Protein AF-A0A6L3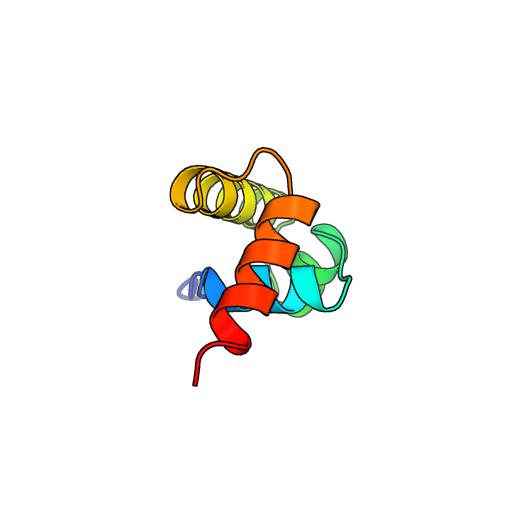AEH4-F1 (afdb_monomer)

Secondary structure (DSSP, 8-state):
-----PPPHHHHHHHHHTT--HHHHHHHHT--HHHHHHHHHHHHHHHT-SSHHHHHHHHHHHHS--

Radius of gyration: 11.97 Å; Cα contacts (8 Å, |Δi|>4): 54; chains: 1; bounding box: 25×35×31 Å

pLDDT: mean 85.63, std 14.9, range [40.03, 96.5]

Nearest PDB structures (foldseek):
  7ve5-assembly1_B  TM=9.922E-01  e=3.022E-03  Staphylococcus aureus
  4wsz-assembly1_B  TM=1.001E+00  e=3.813E-03  unclassified
  4wul-assembly1_A  TM=9.921E-01  e=3.203E-03  unclassified
  4wul-assembly1_B  TM=8.965E-01  e=4.042E-03  unclassified
  3qp6-assembly1_A-2  TM=8.871E-01  e=5.100E-03  Chromobacterium violaceum

Structure (mmCIF, N/CA/C/O backbone):
data_AF-A0A6L3AEH4-F1
#
_entry.id   AF-A0A6L3AEH4-F1
#
loop_
_atom_site.group_PDB
_atom_site.id
_atom_site.type_symbol
_atom_site.label_atom_id
_atom_site.label_alt_id
_atom_site.label_comp_id
_atom_site.label_asym_id
_atom_site.label_entity_id
_atom_site.label_seq_id
_atom_site.pdbx_PDB_ins_code
_atom_site.Cartn_x
_atom_site.Cartn_y
_atom_site.Cartn_z
_atom_site.occupancy
_atom_site.B_iso_or_equiv
_atom_site.auth_seq_id
_atom_site.auth_comp_id
_atom_site.auth_asym_id
_atom_site.auth_atom_id
_atom_site.pdbx_PDB_model_num
ATOM 1 N N . MET A 1 1 ? -2.698 17.464 19.542 1.00 40.03 1 MET A N 1
ATOM 2 C CA . MET A 1 1 ? -2.615 17.224 18.082 1.00 40.03 1 MET A CA 1
ATOM 3 C C . MET A 1 1 ? -1.603 16.110 17.874 1.00 40.03 1 MET A C 1
ATOM 5 O O . MET A 1 1 ? -0.433 16.324 18.141 1.00 40.03 1 MET A O 1
ATOM 9 N N . SER A 1 2 ? -2.088 14.897 17.596 1.00 43.28 2 SER A N 1
ATOM 10 C CA . SER A 1 2 ? -1.322 13.650 17.726 1.00 43.28 2 SER A CA 1
ATOM 11 C C . SER A 1 2 ? -0.193 13.557 16.698 1.00 43.28 2 SER A C 1
ATOM 13 O O . SER A 1 2 ? -0.403 13.783 15.506 1.00 43.28 2 SER A O 1
ATOM 15 N N . GLU A 1 3 ? 0.998 13.233 17.193 1.00 42.72 3 GLU A N 1
ATOM 16 C CA . GLU A 1 3 ? 2.203 12.933 16.434 1.00 42.72 3 GLU A CA 1
ATOM 17 C C . GLU A 1 3 ? 1.907 11.802 15.436 1.00 42.72 3 GLU A C 1
ATOM 19 O O . GLU A 1 3 ? 1.679 10.645 15.791 1.00 42.72 3 GLU A O 1
ATOM 24 N N . TYR A 1 4 ? 1.817 12.184 14.163 1.00 50.09 4 TYR A N 1
ATOM 25 C CA . TYR A 1 4 ? 1.440 11.340 13.038 1.00 50.09 4 TYR A CA 1
ATOM 26 C C . TYR A 1 4 ? 2.538 10.299 12.803 1.00 50.09 4 TYR A C 1
ATOM 28 O O . TYR A 1 4 ? 3.454 10.510 12.003 1.00 50.09 4 TYR A O 1
ATOM 36 N N . SER A 1 5 ? 2.460 9.174 13.515 1.00 51.47 5 SER A N 1
ATOM 37 C CA . SER A 1 5 ? 3.249 7.977 13.238 1.00 51.47 5 SER A CA 1
ATOM 38 C C . SER A 1 5 ? 2.929 7.532 11.811 1.00 51.47 5 SER A C 1
ATOM 40 O O . SER A 1 5 ? 1.955 6.822 11.558 1.00 51.47 5 SER A O 1
ATOM 42 N N . ARG A 1 6 ? 3.694 8.043 10.834 1.00 60.34 6 ARG A N 1
ATOM 43 C CA . ARG A 1 6 ? 3.561 7.666 9.424 1.00 60.34 6 ARG A CA 1
ATOM 44 C C . ARG A 1 6 ? 3.634 6.144 9.398 1.00 60.34 6 ARG A C 1
ATOM 46 O O . ARG A 1 6 ? 4.665 5.605 9.810 1.00 60.34 6 ARG A O 1
ATOM 53 N N . PRO A 1 7 ? 2.594 5.433 8.936 1.00 63.34 7 PRO A N 1
ATOM 54 C CA . PRO A 1 7 ? 2.652 3.984 8.910 1.00 63.34 7 PRO A CA 1
ATOM 55 C C . PRO A 1 7 ? 3.896 3.575 8.127 1.00 63.34 7 PRO A C 1
ATOM 57 O O . PRO A 1 7 ? 4.196 4.119 7.056 1.00 63.34 7 PRO A O 1
ATOM 60 N N . ALA A 1 8 ? 4.647 2.616 8.660 1.00 77.06 8 ALA A N 1
ATOM 61 C CA . ALA A 1 8 ? 5.775 2.080 7.924 1.00 77.06 8 ALA A CA 1
ATOM 62 C C . ALA A 1 8 ? 5.261 1.607 6.556 1.00 77.06 8 ALA A C 1
ATOM 64 O O . ALA A 1 8 ? 4.292 0.851 6.491 1.00 77.06 8 ALA A O 1
ATOM 65 N N . LYS A 1 9 ? 5.904 2.027 5.457 1.00 83.50 9 LYS A N 1
ATOM 66 C CA . LYS A 1 9 ? 5.553 1.621 4.078 1.00 83.50 9 LYS A CA 1
ATOM 67 C C . LYS A 1 9 ? 5.346 0.100 3.953 1.00 83.50 9 LYS A C 1
ATOM 69 O O . LYS A 1 9 ? 4.493 -0.351 3.199 1.00 83.50 9 LYS A O 1
ATOM 74 N N . LYS A 1 10 ? 6.078 -0.680 4.762 1.00 85.94 10 LYS A N 1
ATOM 75 C CA . LYS A 1 10 ? 5.924 -2.135 4.918 1.00 85.94 10 LYS A CA 1
ATOM 76 C C . LYS A 1 10 ? 4.509 -2.562 5.331 1.00 85.94 10 LYS A C 1
ATOM 78 O O . LYS A 1 10 ? 4.017 -3.554 4.817 1.00 85.94 10 LYS A O 1
ATOM 83 N N . LYS A 1 11 ? 3.853 -1.828 6.233 1.00 91.19 11 LYS A N 1
ATOM 84 C CA . LYS A 1 11 ? 2.512 -2.143 6.746 1.00 91.19 11 LYS A CA 1
ATOM 85 C C . LYS A 1 11 ? 1.431 -1.877 5.699 1.00 91.19 11 LYS A C 1
ATOM 87 O O . LYS A 1 11 ? 0.555 -2.710 5.519 1.00 91.19 11 LYS A O 1
ATOM 92 N N . ILE A 1 12 ? 1.550 -0.776 4.951 1.00 92.81 12 ILE A N 1
ATOM 93 C CA . ILE A 1 12 ? 0.689 -0.505 3.786 1.00 92.81 12 ILE A CA 1
ATOM 94 C C . ILE A 1 12 ? 0.859 -1.602 2.732 1.00 92.81 12 ILE A C 1
ATOM 96 O O . ILE A 1 12 ? -0.135 -2.116 2.234 1.00 92.81 12 ILE A O 1
ATOM 100 N N . LEU A 1 13 ? 2.100 -1.989 2.423 1.00 91.75 13 LEU A N 1
ATOM 101 C CA . LEU A 1 13 ? 2.371 -3.038 1.441 1.00 91.75 13 LEU A CA 1
ATOM 102 C C . LEU A 1 13 ? 1.877 -4.423 1.898 1.00 91.75 13 LEU A C 1
ATOM 104 O O . LEU A 1 13 ? 1.324 -5.149 1.083 1.00 91.75 13 LEU A O 1
ATOM 108 N N . SER A 1 14 ? 2.006 -4.758 3.189 1.00 93.00 14 SER A N 1
ATOM 109 C CA . SER A 1 14 ? 1.467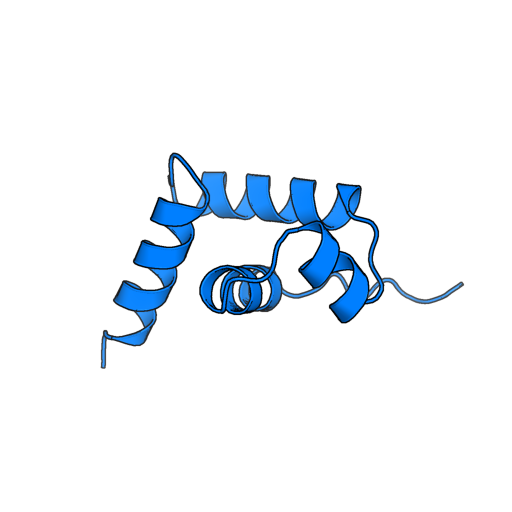 -5.999 3.777 1.00 93.00 14 SER A CA 1
ATOM 110 C C . SER A 1 14 ? -0.049 -6.069 3.636 1.00 93.00 14 SER A C 1
ATOM 112 O O . SER A 1 14 ? -0.565 -7.011 3.052 1.00 93.00 14 SER A O 1
ATOM 114 N N . LEU A 1 15 ? -0.762 -5.029 4.077 1.00 93.69 15 LEU A N 1
ATOM 115 C CA . LEU A 1 15 ? -2.221 -4.979 3.958 1.00 93.69 15 LEU A CA 1
ATOM 116 C C . LEU A 1 15 ? -2.667 -4.966 2.489 1.00 93.69 15 LEU A C 1
ATOM 118 O O . LEU A 1 15 ? -3.693 -5.532 2.128 1.00 93.69 15 LEU A O 1
ATOM 122 N N . ALA A 1 16 ? -1.885 -4.336 1.609 1.00 93.44 16 ALA A N 1
ATOM 123 C CA . ALA A 1 16 ? -2.162 -4.383 0.182 1.00 93.44 16 ALA A CA 1
ATOM 124 C C . ALA A 1 16 ? -2.011 -5.799 -0.393 1.00 93.44 16 ALA A C 1
ATOM 126 O O . ALA A 1 16 ? -2.800 -6.164 -1.268 1.00 93.44 16 ALA A O 1
ATOM 127 N N . ALA A 1 17 ? -1.036 -6.570 0.100 1.00 93.00 17 ALA A N 1
ATOM 128 C CA . ALA A 1 17 ? -0.834 -7.972 -0.248 1.00 93.00 17 ALA A CA 1
ATOM 129 C C . ALA A 1 17 ? -1.948 -8.869 0.311 1.00 93.00 17 ALA A C 1
ATOM 131 O O . ALA A 1 17 ? -2.444 -9.732 -0.398 1.00 93.00 17 ALA A O 1
ATOM 132 N N . GLU A 1 18 ? -2.443 -8.576 1.515 1.00 93.38 18 GLU A N 1
ATOM 133 C CA . GLU A 1 18 ? -3.620 -9.221 2.123 1.00 93.38 18 GLU A CA 1
ATOM 134 C C . GLU A 1 18 ? -4.952 -8.896 1.405 1.00 93.38 18 GLU A C 1
ATOM 136 O O . GLU A 1 18 ? -5.999 -9.419 1.779 1.00 93.38 18 GLU A O 1
ATOM 141 N N . GLY A 1 19 ? -4.938 -8.045 0.371 1.00 93.75 19 GLY A N 1
ATOM 142 C CA . GLY A 1 19 ? -6.109 -7.723 -0.454 1.00 93.75 19 GLY A CA 1
ATOM 143 C C . GLY A 1 19 ? -6.865 -6.448 -0.057 1.00 93.75 19 GLY A C 1
ATOM 144 O O . GLY A 1 19 ? -7.842 -6.088 -0.714 1.00 93.75 19 GLY A O 1
ATOM 145 N N . HIS A 1 20 ? -6.424 -5.690 0.955 1.00 96.00 20 HIS A N 1
ATOM 146 C CA . HIS A 1 20 ? -7.143 -4.485 1.404 1.00 96.00 20 HIS A CA 1
ATOM 147 C C . HIS A 1 20 ? -7.033 -3.330 0.409 1.00 96.00 20 HIS A C 1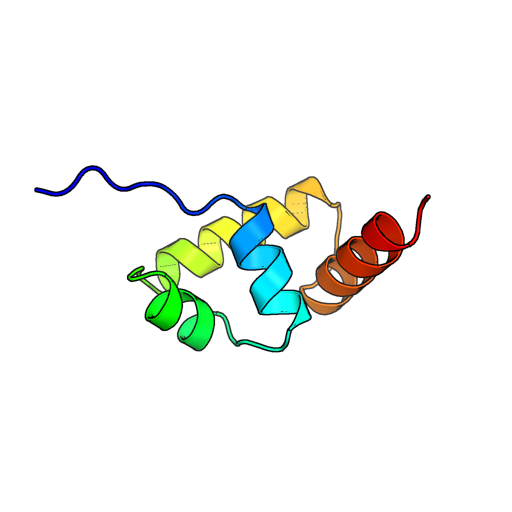
ATOM 149 O O . HIS A 1 20 ? -5.938 -2.918 0.034 1.00 96.00 20 HIS A O 1
ATOM 155 N N . THR A 1 21 ? -8.144 -2.707 0.017 1.00 95.12 21 THR A N 1
ATOM 156 C CA . THR A 1 21 ? -8.116 -1.480 -0.805 1.00 95.12 21 THR A CA 1
ATOM 157 C C . THR A 1 21 ? -7.425 -0.325 -0.069 1.00 95.12 21 THR A C 1
ATOM 159 O O . THR A 1 21 ? -7.350 -0.328 1.156 1.00 95.12 21 THR A O 1
ATOM 162 N N . ASN A 1 22 ? -6.961 0.714 -0.777 1.00 93.69 22 ASN A N 1
ATOM 163 C CA . ASN A 1 22 ? -6.341 1.879 -0.118 1.00 93.69 22 ASN A CA 1
ATOM 164 C C . ASN A 1 22 ? -7.298 2.546 0.888 1.00 93.69 22 ASN A C 1
ATOM 166 O O . ASN A 1 22 ? -6.855 3.019 1.931 1.00 93.69 22 ASN A O 1
ATOM 170 N N . LYS A 1 23 ? -8.613 2.498 0.624 1.00 95.00 23 LYS A N 1
ATOM 171 C CA . LYS A 1 23 ? -9.656 2.908 1.574 1.00 95.00 23 LYS A CA 1
ATOM 172 C C . LYS A 1 23 ? -9.692 2.010 2.815 1.00 95.00 23 LYS A C 1
ATOM 174 O O . LYS A 1 23 ? -9.699 2.526 3.926 1.00 95.00 23 LYS A O 1
ATOM 179 N N . GLY A 1 24 ? -9.665 0.687 2.648 1.00 96.50 24 GLY A N 1
ATOM 180 C CA . GLY A 1 24 ? -9.614 -0.255 3.773 1.00 96.50 24 GLY A CA 1
ATOM 181 C C . GLY A 1 24 ? -8.341 -0.115 4.614 1.00 96.50 24 GLY A C 1
ATOM 182 O O . GLY A 1 24 ? -8.400 -0.130 5.841 1.00 96.50 24 GLY A O 1
ATOM 183 N N . ILE A 1 25 ? -7.197 0.102 3.962 1.00 95.12 25 ILE A N 1
ATOM 184 C CA . ILE A 1 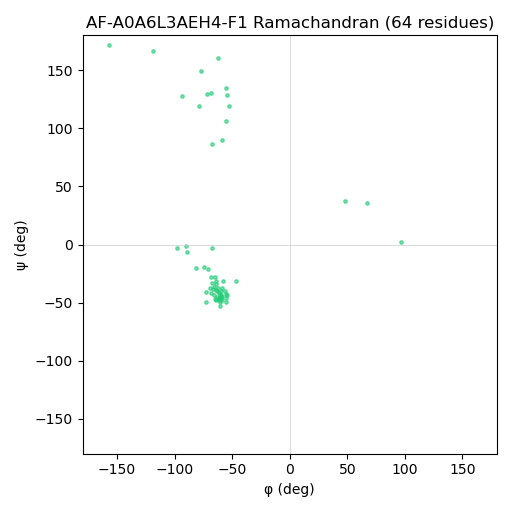25 ? -5.912 0.372 4.620 1.00 95.12 25 ILE A CA 1
ATOM 185 C C . ILE A 1 25 ? -5.981 1.678 5.416 1.00 95.12 25 ILE A C 1
ATOM 187 O O . ILE A 1 25 ? -5.550 1.714 6.565 1.00 95.12 25 ILE A O 1
ATOM 191 N N . ALA A 1 26 ? -6.540 2.737 4.826 1.00 93.94 26 ALA A N 1
ATOM 192 C CA . ALA A 1 26 ? -6.707 4.032 5.477 1.00 93.94 26 ALA A CA 1
ATOM 193 C C . ALA A 1 26 ? -7.547 3.911 6.755 1.00 93.94 26 ALA A C 1
ATOM 195 O O . ALA A 1 26 ? -7.104 4.345 7.815 1.00 93.94 26 ALA A O 1
ATOM 196 N N . LEU A 1 27 ? -8.688 3.219 6.678 1.00 94.62 27 LEU A N 1
ATOM 197 C CA . LEU A 1 27 ? -9.538 2.941 7.838 1.00 94.62 27 LEU A CA 1
ATOM 198 C C . LEU A 1 27 ? -8.789 2.153 8.921 1.00 94.62 27 LEU A C 1
ATOM 200 O O . LEU A 1 27 ? -8.819 2.529 10.088 1.00 94.62 27 LEU A O 1
ATOM 204 N N . ARG A 1 28 ? -8.065 1.096 8.537 1.00 93.19 28 ARG A N 1
ATOM 205 C CA . ARG A 1 28 ? -7.352 0.228 9.488 1.00 93.19 28 ARG A CA 1
ATOM 206 C C . ARG A 1 28 ? -6.169 0.911 10.173 1.00 93.19 28 ARG A C 1
ATOM 208 O O . ARG A 1 28 ? -5.795 0.521 11.275 1.00 93.19 28 ARG A O 1
ATOM 215 N N . LEU A 1 29 ? -5.555 1.887 9.510 1.00 90.81 29 LEU A N 1
ATOM 216 C CA . LEU A 1 29 ? -4.404 2.623 10.030 1.00 90.81 29 LEU A CA 1
ATOM 217 C C . LEU A 1 29 ? -4.784 3.973 10.658 1.00 90.81 29 LEU A C 1
ATOM 219 O O . LEU A 1 29 ? -3.895 4.649 11.165 1.00 90.81 29 LEU A O 1
ATOM 223 N N . GLY A 1 30 ? -6.062 4.374 10.624 1.00 91.75 30 GLY A N 1
ATOM 224 C CA . GLY A 1 30 ? -6.504 5.685 11.113 1.00 91.75 30 GLY A CA 1
ATOM 225 C C . GLY A 1 30 ? -5.977 6.853 10.271 1.00 91.75 30 GLY A C 1
ATOM 226 O O . GLY A 1 30 ? -5.630 7.903 10.805 1.00 91.75 30 GLY A O 1
ATOM 227 N N . LEU A 1 31 ? -5.861 6.662 8.955 1.00 89.69 31 LEU A N 1
ATOM 228 C CA . LEU A 1 31 ? -5.276 7.628 8.021 1.00 89.69 31 LEU A 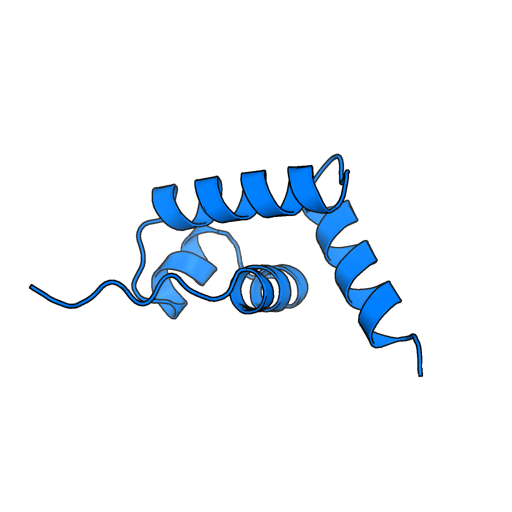CA 1
ATOM 229 C C . LEU A 1 31 ? -6.288 8.082 6.978 1.00 89.69 31 LEU A C 1
ATOM 231 O O . LEU A 1 31 ? -7.323 7.458 6.764 1.00 89.69 31 LEU A O 1
ATOM 235 N N . SER A 1 32 ? -5.941 9.149 6.259 1.00 92.88 32 SER A N 1
ATOM 236 C CA . SER A 1 32 ? -6.684 9.538 5.066 1.00 92.88 32 SER A CA 1
ATOM 237 C C . SER A 1 32 ? -6.328 8.630 3.882 1.00 92.88 32 SER A C 1
ATOM 239 O O . SER A 1 32 ? -5.188 8.170 3.744 1.00 92.88 32 SER A O 1
ATOM 241 N N . VAL A 1 33 ? -7.290 8.414 2.981 1.00 94.06 33 VAL A N 1
ATOM 242 C CA . VAL A 1 33 ? -7.054 7.687 1.721 1.00 94.06 33 VAL A CA 1
ATOM 243 C C . VAL A 1 33 ? -5.977 8.382 0.884 1.00 94.06 33 VAL A C 1
ATOM 245 O O . VAL A 1 33 ? -5.124 7.711 0.311 1.00 94.06 33 VAL A O 1
ATOM 248 N N . HIS A 1 34 ? -5.960 9.718 0.879 1.00 92.81 34 HIS A N 1
ATOM 249 C CA . HIS A 1 34 ? -4.939 10.516 0.200 1.00 92.81 34 HIS A CA 1
ATOM 250 C C . HIS A 1 34 ? -3.526 10.202 0.719 1.00 92.81 34 HIS A C 1
ATOM 252 O O . HIS A 1 34 ? -2.614 9.954 -0.070 1.00 92.81 34 HIS A O 1
ATOM 258 N N . THR A 1 35 ? -3.356 10.105 2.041 1.00 91.50 35 THR A N 1
ATOM 259 C CA . THR A 1 35 ? -2.075 9.724 2.653 1.00 91.50 35 THR A CA 1
ATOM 260 C C . THR A 1 35 ? -1.649 8.324 2.203 1.00 91.50 35 THR A C 1
ATOM 262 O O . THR A 1 35 ? -0.497 8.120 1.816 1.00 91.50 35 THR A O 1
ATOM 265 N N . VAL A 1 36 ? -2.567 7.349 2.219 1.00 93.44 36 VAL A N 1
ATOM 266 C CA . VAL A 1 36 ? -2.270 5.974 1.779 1.00 93.44 36 VAL A CA 1
ATOM 267 C C . VAL A 1 36 ? -1.908 5.926 0.294 1.00 93.44 36 VAL A C 1
ATOM 269 O O . VAL A 1 36 ? -0.960 5.226 -0.062 1.00 93.44 36 VAL A O 1
ATOM 272 N N . ASN A 1 37 ? -2.585 6.700 -0.558 1.00 93.44 37 ASN A N 1
ATOM 273 C CA . ASN A 1 37 ? -2.265 6.803 -1.984 1.00 93.44 37 ASN A CA 1
ATOM 274 C C . ASN A 1 37 ? -0.844 7.339 -2.200 1.00 93.44 37 ASN A C 1
ATOM 276 O O . ASN A 1 37 ? -0.050 6.681 -2.867 1.00 93.44 37 ASN A O 1
ATOM 280 N N . GLY A 1 38 ? -0.475 8.445 -1.547 1.00 93.69 38 GLY A N 1
ATOM 281 C CA . GLY A 1 38 ? 0.885 8.989 -1.658 1.00 93.69 38 GLY A CA 1
ATOM 282 C C . GLY A 1 38 ? 1.961 8.042 -1.105 1.00 93.69 38 GLY A C 1
ATOM 283 O O . GLY A 1 38 ? 3.090 7.988 -1.599 1.00 93.69 38 GLY A O 1
ATOM 284 N N . HIS A 1 39 ? 1.638 7.241 -0.084 1.00 91.12 39 HIS A N 1
ATOM 285 C CA . HIS A 1 39 ? 2.529 6.167 0.357 1.00 91.12 39 HIS A CA 1
ATOM 286 C C . HIS A 1 39 ? 2.644 5.041 -0.675 1.00 91.12 39 HIS A C 1
ATOM 288 O O . HIS A 1 39 ? 3.758 4.560 -0.888 1.00 91.12 39 HIS A O 1
ATOM 294 N N . MET A 1 40 ? 1.535 4.642 -1.302 1.00 93.12 40 MET A N 1
ATOM 295 C CA . MET A 1 40 ? 1.509 3.620 -2.348 1.00 93.12 40 MET A CA 1
ATOM 296 C C . MET A 1 40 ? 2.352 4.050 -3.549 1.00 93.12 40 MET A C 1
ATOM 298 O O . MET A 1 40 ? 3.232 3.298 -3.950 1.00 93.12 40 MET A O 1
ATOM 302 N N . GLU A 1 41 ? 2.196 5.276 -4.048 1.00 93.94 41 GLU A N 1
ATOM 303 C CA . GLU A 1 41 ? 3.015 5.819 -5.145 1.00 93.94 41 GLU A CA 1
ATOM 304 C C . GLU A 1 41 ? 4.513 5.762 -4.828 1.00 93.94 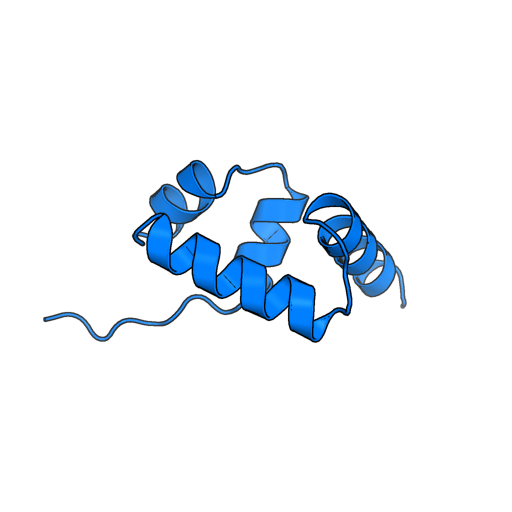41 GLU A C 1
ATOM 306 O O . GLU A 1 41 ? 5.314 5.259 -5.614 1.00 93.94 41 GLU A O 1
ATOM 311 N N . ARG A 1 42 ? 4.904 6.182 -3.618 1.00 92.94 42 ARG A N 1
ATOM 312 C CA . ARG A 1 42 ? 6.301 6.092 -3.162 1.00 92.94 42 ARG A CA 1
ATOM 313 C C . ARG A 1 42 ? 6.798 4.651 -3.028 1.00 92.94 42 ARG A C 1
ATOM 315 O O . ARG A 1 42 ? 8.008 4.433 -3.089 1.00 92.94 42 ARG A O 1
ATOM 322 N N . ILE A 1 43 ? 5.915 3.690 -2.752 1.00 91.44 43 ILE A N 1
ATOM 323 C CA . ILE A 1 43 ? 6.255 2.261 -2.725 1.00 91.44 43 ILE A CA 1
ATOM 324 C C . ILE A 1 43 ? 6.464 1.761 -4.153 1.00 91.44 43 ILE A C 1
ATOM 326 O O . ILE A 1 43 ? 7.505 1.165 -4.411 1.00 91.44 43 ILE A O 1
ATOM 330 N N . LEU A 1 44 ? 5.535 2.055 -5.068 1.00 92.50 44 LEU A N 1
ATOM 331 C CA . LEU A 1 44 ? 5.632 1.687 -6.483 1.00 92.50 44 LEU A CA 1
ATOM 332 C C . LEU A 1 44 ? 6.925 2.220 -7.099 1.00 92.50 44 LEU A C 1
ATOM 334 O O . LEU A 1 44 ? 7.708 1.443 -7.637 1.00 92.50 44 LEU A O 1
ATOM 338 N N . HIS A 1 45 ? 7.209 3.507 -6.898 1.00 93.62 45 HIS A N 1
ATOM 339 C CA . HIS A 1 45 ? 8.435 4.140 -7.377 1.00 93.62 45 HIS A CA 1
ATOM 340 C C . HIS A 1 45 ? 9.694 3.498 -6.777 1.00 93.62 45 HIS A C 1
ATOM 342 O O . HIS A 1 45 ? 10.664 3.243 -7.482 1.00 93.62 45 HIS A O 1
ATOM 348 N N . LYS A 1 46 ? 9.698 3.190 -5.471 1.00 90.00 46 LYS A N 1
ATOM 349 C CA . LYS A 1 46 ? 10.855 2.548 -4.819 1.00 90.00 46 LYS A CA 1
ATOM 350 C C .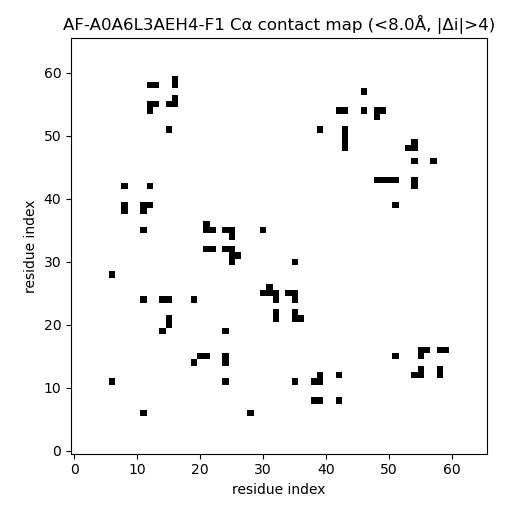 LYS A 1 46 ? 11.085 1.111 -5.302 1.00 90.00 46 LYS A C 1
ATOM 352 O O . LYS A 1 46 ? 12.225 0.658 -5.305 1.00 90.00 46 LYS A O 1
ATOM 357 N N . LEU A 1 47 ? 10.019 0.389 -5.639 1.00 89.69 47 LEU A N 1
ATOM 358 C CA . LEU A 1 47 ? 10.086 -0.990 -6.127 1.00 89.69 47 LEU A CA 1
ATOM 359 C C . LEU A 1 47 ? 10.215 -1.075 -7.653 1.00 89.69 47 LEU A C 1
ATOM 361 O O . LEU A 1 47 ? 10.282 -2.182 -8.175 1.00 89.69 47 LEU A O 1
ATOM 365 N N . ASN A 1 48 ? 10.218 0.065 -8.354 1.00 92.94 48 ASN A N 1
ATOM 366 C CA . ASN A 1 48 ? 10.080 0.139 -9.808 1.00 92.94 48 ASN A CA 1
ATOM 367 C C . ASN A 1 48 ? 8.909 -0.722 -10.329 1.00 92.94 48 ASN A C 1
ATOM 369 O O . ASN A 1 48 ? 9.005 -1.405 -11.347 1.00 92.94 48 ASN A O 1
ATOM 373 N N . ALA A 1 49 ? 7.811 -0.748 -9.570 1.00 93.44 49 ALA A N 1
ATOM 374 C CA . ALA A 1 49 ? 6.650 -1.570 -9.863 1.00 93.44 49 ALA A CA 1
ATOM 375 C C . ALA A 1 49 ? 5.628 -0.749 -10.668 1.00 93.44 49 ALA A C 1
ATOM 377 O O . ALA A 1 49 ? 5.221 0.318 -10.205 1.00 93.44 49 ALA A O 1
ATOM 378 N N . PRO A 1 50 ? 5.150 -1.243 -11.824 1.00 92.12 50 PRO A N 1
ATOM 379 C CA . PRO A 1 50 ? 4.228 -0.493 -12.681 1.00 92.12 50 PRO A CA 1
ATOM 380 C C . PRO A 1 50 ? 2.823 -0.357 -12.084 1.00 92.12 50 PRO A C 1
ATOM 382 O O . PRO A 1 50 ? 2.053 0.507 -12.487 1.00 92.12 50 PRO A O 1
ATOM 385 N N . ASN A 1 51 ? 2.454 -1.225 -11.142 1.00 93.00 51 ASN A N 1
ATOM 386 C CA . ASN A 1 51 ? 1.152 -1.198 -10.494 1.00 93.00 51 ASN A CA 1
ATOM 387 C C . ASN A 1 51 ? 1.192 -1.892 -9.128 1.00 93.00 51 ASN A C 1
ATOM 389 O O . ASN A 1 51 ? 2.165 -2.549 -8.745 1.00 93.00 51 ASN A O 1
ATOM 393 N N . ARG A 1 52 ? 0.086 -1.752 -8.393 1.00 90.75 52 ARG A N 1
ATOM 394 C CA . ARG A 1 52 ? -0.108 -2.367 -7.079 1.00 90.75 52 ARG A CA 1
ATOM 395 C C . ARG A 1 52 ? 0.090 -3.884 -7.109 1.00 90.75 52 ARG A C 1
ATOM 397 O O . ARG A 1 52 ? 0.723 -4.409 -6.200 1.00 90.75 52 ARG A O 1
ATOM 404 N N . THR A 1 53 ? -0.425 -4.576 -8.124 1.00 92.69 53 THR A N 1
ATOM 405 C CA . THR A 1 53 ? -0.298 -6.036 -8.247 1.00 92.69 53 THR A CA 1
ATOM 406 C C . THR A 1 53 ? 1.166 -6.450 -8.337 1.00 92.69 53 THR A C 1
ATOM 408 O O . THR A 1 53 ? 1.598 -7.321 -7.589 1.00 92.69 53 THR A O 1
ATOM 411 N N . ALA A 1 54 ? 1.959 -5.768 -9.164 1.00 92.19 54 ALA A N 1
ATOM 412 C CA . ALA A 1 54 ? 3.395 -5.999 -9.259 1.00 92.19 54 ALA A CA 1
ATOM 413 C C . ALA A 1 54 ? 4.094 -5.755 -7.913 1.00 92.19 54 ALA A C 1
ATOM 415 O O . ALA A 1 54 ? 4.882 -6.587 -7.475 1.00 92.19 54 ALA A O 1
ATOM 416 N N . ALA A 1 55 ? 3.764 -4.670 -7.204 1.00 91.62 55 ALA A N 1
ATOM 417 C CA . ALA A 1 55 ? 4.332 -4.404 -5.879 1.00 91.62 55 ALA A CA 1
ATOM 418 C C . ALA A 1 55 ? 3.969 -5.474 -4.835 1.00 91.62 55 ALA A C 1
ATOM 420 O O . ALA A 1 55 ? 4.808 -5.839 -4.011 1.00 91.62 55 ALA A O 1
ATOM 421 N N . VAL A 1 56 ? 2.745 -6.003 -4.885 1.00 92.50 56 VAL A N 1
ATOM 422 C CA . VAL A 1 56 ? 2.301 -7.123 -4.044 1.00 92.50 56 VAL A CA 1
ATOM 423 C C . VAL A 1 56 ? 3.060 -8.410 -4.389 1.00 92.50 56 VAL A C 1
ATOM 425 O O . VAL A 1 56 ? 3.541 -9.093 -3.489 1.00 92.50 56 VAL A O 1
ATOM 428 N N . LEU A 1 57 ? 3.253 -8.714 -5.673 1.00 91.88 57 LEU A N 1
ATOM 429 C CA . LEU A 1 57 ? 4.060 -9.862 -6.104 1.00 91.88 57 LEU A CA 1
ATOM 430 C C . LEU A 1 57 ? 5.520 -9.736 -5.645 1.00 91.88 57 LEU A C 1
ATOM 432 O O . LEU A 1 57 ? 6.087 -10.698 -5.127 1.00 91.88 57 LEU A O 1
ATOM 436 N N . PHE A 1 58 ? 6.111 -8.539 -5.747 1.00 89.69 58 PHE A N 1
ATOM 437 C CA . PHE A 1 58 ? 7.441 -8.259 -5.197 1.00 89.69 58 PHE A CA 1
ATOM 438 C C . PHE A 1 58 ? 7.503 -8.484 -3.682 1.00 89.69 58 PHE A C 1
ATOM 440 O O . PHE A 1 58 ? 8.498 -9.014 -3.185 1.00 89.69 58 PHE A O 1
ATOM 447 N N . TYR A 1 59 ? 6.456 -8.100 -2.944 1.00 88.94 59 TYR A N 1
ATOM 448 C CA . TYR A 1 59 ? 6.373 -8.344 -1.504 1.00 88.94 59 TYR A CA 1
ATOM 449 C C . TYR A 1 59 ? 6.396 -9.841 -1.177 1.00 88.94 59 TYR A C 1
ATOM 451 O O . TYR A 1 59 ? 7.160 -10.252 -0.302 1.00 88.94 59 TYR A O 1
ATOM 459 N N . TYR A 1 60 ? 5.613 -10.651 -1.897 1.00 88.88 60 TYR A N 1
ATOM 460 C CA . TYR A 1 60 ? 5.599 -12.100 -1.701 1.00 88.88 60 TYR A CA 1
ATOM 461 C C . TYR A 1 60 ? 6.940 -12.739 -2.049 1.00 88.88 60 TYR A C 1
ATOM 463 O O . TYR A 1 60 ? 7.488 -13.450 -1.213 1.00 88.88 60 TYR A O 1
ATOM 471 N N . ARG A 1 61 ? 7.528 -12.401 -3.205 1.00 87.56 61 ARG A N 1
ATOM 472 C CA . ARG A 1 61 ? 8.844 -12.918 -3.614 1.00 87.56 61 ARG A CA 1
ATOM 473 C C . ARG A 1 61 ? 9.915 -12.668 -2.551 1.00 87.56 61 ARG A C 1
ATOM 475 O O . ARG A 1 61 ? 10.678 -13.565 -2.227 1.00 87.56 61 ARG A O 1
ATOM 482 N N . ARG A 1 62 ? 9.930 -11.467 -1.967 1.00 83.25 62 ARG A N 1
ATOM 483 C CA . ARG A 1 62 ? 10.904 -11.077 -0.939 1.00 83.25 62 ARG A CA 1
ATOM 484 C C . ARG A 1 62 ? 10.640 -11.707 0.439 1.00 83.25 62 ARG A C 1
ATOM 486 O O . ARG A 1 62 ? 11.542 -11.725 1.264 1.00 83.25 62 ARG A O 1
ATOM 493 N N . ARG A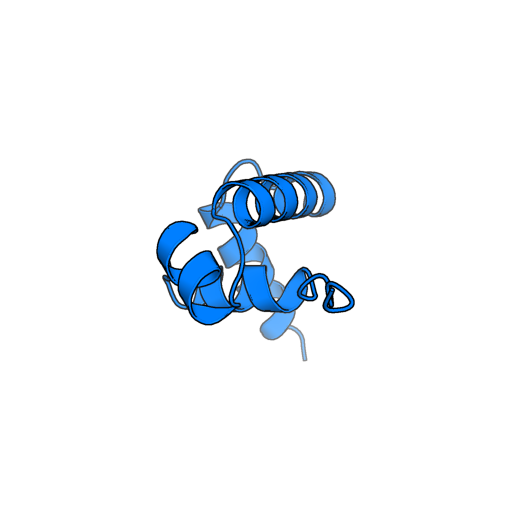 1 63 ? 9.421 -12.190 0.718 1.00 79.25 63 ARG A N 1
ATOM 494 C CA . ARG A 1 63 ? 9.121 -13.014 1.911 1.00 79.25 63 ARG A CA 1
ATOM 495 C C . ARG A 1 63 ? 9.484 -14.485 1.724 1.00 79.25 63 ARG A C 1
ATOM 497 O O . ARG A 1 63 ? 9.574 -15.191 2.720 1.00 79.25 63 ARG A O 1
ATOM 504 N N . SER A 1 64 ? 9.612 -14.933 0.480 1.00 68.56 64 SER A N 1
ATOM 505 C CA . SER A 1 64 ? 9.958 -16.309 0.121 1.00 68.56 64 SER A CA 1
ATOM 506 C C . SER A 1 64 ? 11.466 -16.549 0.010 1.00 68.56 64 SER A C 1
ATOM 508 O O . SER A 1 64 ? 11.865 -17.691 -0.185 1.00 68.56 64 SER A O 1
ATOM 510 N N . GLU A 1 65 ? 12.295 -15.507 0.113 1.00 53.91 65 GLU A N 1
ATOM 511 C CA . GLU A 1 65 ? 13.749 -15.652 0.234 1.00 53.91 65 GLU A CA 1
ATOM 512 C C . GLU A 1 65 ? 14.093 -16.024 1.695 1.00 53.91 65 GLU A C 1
ATOM 514 O O . GLU A 1 65 ? 13.700 -15.270 2.592 1.00 53.91 65 GLU A O 1
ATOM 519 N N . PRO A 1 66 ? 14.725 -17.192 1.941 1.00 48.88 66 PRO A N 1
ATOM 520 C CA . PRO A 1 66 ? 15.119 -17.650 3.277 1.00 48.88 66 PRO A CA 1
ATOM 521 C C . PRO A 1 66 ? 16.243 -16.812 3.899 1.00 48.88 66 PRO A C 1
ATOM 523 O O . PRO A 1 66 ? 17.053 -16.227 3.143 1.00 48.88 66 PRO A O 1
#

Mean predicted aligned error: 5.38 Å

Foldseek 3Di:
DDDP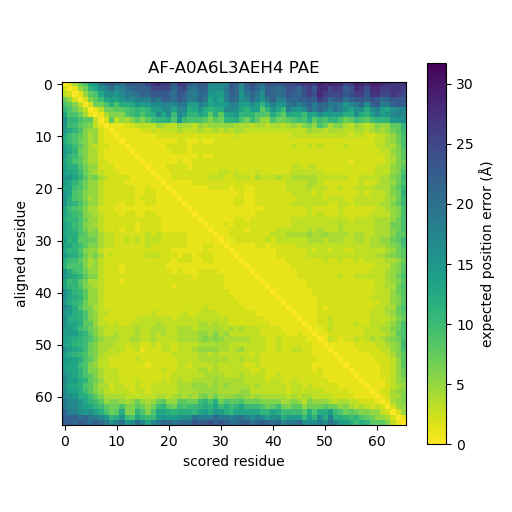PLPDLLQLLVVLLVVADLVRSCVVSVHDSVSSVVSQVVLCVVVVNPDSVSSSVVSVVVVPPD

Sequence (66 aa):
MSEYSRPAKKKILSLAAEGHTNKGIALRLGLSVHTVNGHMERILHKLNAPNRTAAVLFYYRRRSEP

Solvent-accessible surface area (backbone atoms only — not comparable to full-atom values): 3940 Å² total; per-residue (Å²): 133,80,84,78,75,71,74,54,68,66,58,57,48,49,43,45,55,76,67,43,49,56,61,53,46,10,64,76,70,76,49,52,46,67,59,41,47,58,50,47,54,55,47,26,63,73,66,72,26,96,42,70,68,51,43,30,50,52,52,52,56,64,68,68,57,133